Protein AF-A0A941MCC8-F1 (afdb_monomer)

Secondary structure (DSSP, 8-state):
-PPP----TTEEEEEEETTEEEEEETT--EEEEEEEEEEE-TTT--EEEEEEEEE----TT-HHHHHHHHHHHHHHHHHHHHHHHHHHHHHHHHHHHHHHHHHHHHHTT-

Foldseek 3Di:
DDDPPPDLVFWDWDDPDPFKIFIAGNVLHTFWIWGWDWDQDPVPRDTDTDTDTGGDDDDVPPVVSVVVSVVVVVVVVVVVVVVVVVVVVVVVVVVVVVVVVVVVVVVVVD

pLDDT: mean 72.69, std 14.55, range [30.03, 92.94]

Sequence (110 aa):
MSVPARTLAGVHMIQLARSQWLMIDDHYKPRFLIVEEPVVLKETWETHVKHVIRWWHISPKERTVQAVCDGLIAAEAWCRDADAQERAKKAELSASLDIRKSTMANDAHR

Radius of gyration: 26.45 Å; Cα contacts (8 Å, |Δi|>4): 95; chains: 1; bounding box: 60×44×79 Å

Mean predicted aligned error: 14.32 Å

Structure (mmCIF, N/CA/C/O backbone):
data_AF-A0A941MCC8-F1
#
_entry.id   AF-A0A941MCC8-F1
#
loop_
_atom_site.group_PDB
_atom_site.id
_atom_site.type_symbol
_atom_site.label_atom_id
_atom_site.label_alt_id
_atom_site.label_comp_id
_atom_site.label_asym_id
_atom_site.label_entity_id
_atom_site.label_seq_id
_atom_site.pdbx_PDB_ins_code
_atom_site.Cartn_x
_atom_site.Cartn_y
_atom_site.Cartn_z
_atom_site.occupancy
_atom_site.B_iso_or_equiv
_atom_site.auth_seq_id
_atom_site.auth_comp_id
_atom_site.auth_asym_id
_atom_site.auth_atom_id
_atom_site.pdbx_PDB_model_num
ATOM 1 N N . MET A 1 1 ? -9.043 -33.393 5.201 1.00 34.09 1 MET A N 1
ATOM 2 C CA . MET A 1 1 ? -9.235 -32.425 4.100 1.00 34.09 1 MET A CA 1
ATOM 3 C C . MET A 1 1 ? -8.296 -31.255 4.346 1.00 34.09 1 MET A C 1
ATOM 5 O O . MET A 1 1 ? -8.529 -30.498 5.275 1.00 34.09 1 MET A O 1
ATOM 9 N N . SER A 1 2 ? -7.182 -31.188 3.613 1.00 30.03 2 SER A N 1
ATOM 10 C CA . SER A 1 2 ? -6.194 -30.108 3.733 1.00 30.03 2 SER A CA 1
ATOM 11 C C . SER A 1 2 ? -6.653 -28.942 2.862 1.00 30.03 2 SER A C 1
ATOM 13 O O . SER A 1 2 ? -6.796 -29.107 1.651 1.00 30.03 2 SER A O 1
ATOM 15 N N . VAL A 1 3 ? -6.958 -27.797 3.472 1.00 32.38 3 VAL A N 1
ATOM 16 C CA . VAL A 1 3 ? -7.203 -26.554 2.732 1.00 32.38 3 VAL A CA 1
ATOM 17 C C . VAL A 1 3 ? -5.848 -26.123 2.172 1.00 32.38 3 VAL A C 1
ATOM 19 O O . VAL A 1 3 ? -4.925 -25.926 2.963 1.00 32.38 3 VAL A O 1
ATOM 22 N N . PRO A 1 4 ? -5.671 -26.008 0.844 1.00 36.62 4 PRO A N 1
ATOM 23 C CA . PRO A 1 4 ? -4.395 -25.581 0.303 1.00 36.62 4 PRO A CA 1
ATOM 24 C C . PRO A 1 4 ? -4.129 -24.161 0.798 1.00 36.62 4 PRO A C 1
ATOM 26 O O . PRO A 1 4 ? -4.941 -23.258 0.580 1.00 36.62 4 PRO A O 1
ATOM 29 N N . ALA A 1 5 ? -2.997 -23.973 1.476 1.00 38.72 5 ALA A N 1
ATOM 30 C CA . ALA A 1 5 ? -2.460 -22.658 1.767 1.00 38.72 5 ALA A CA 1
ATOM 31 C C . ALA A 1 5 ? -2.178 -21.980 0.421 1.00 38.72 5 ALA A C 1
ATOM 33 O O . ALA A 1 5 ? -1.124 -22.168 -0.182 1.00 38.72 5 ALA A O 1
ATOM 34 N N . ARG A 1 6 ? -3.162 -21.237 -0.098 1.00 41.41 6 A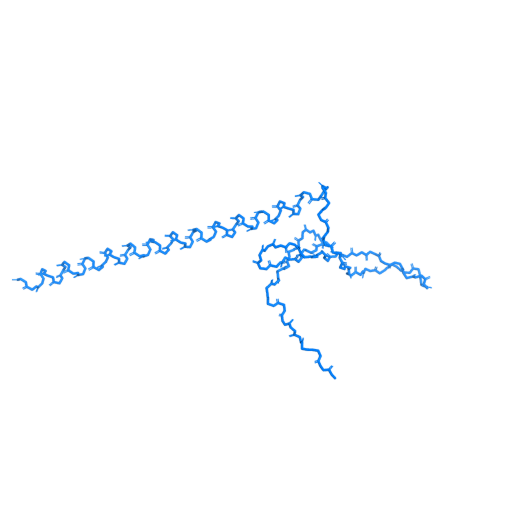RG A N 1
ATOM 35 C CA . ARG A 1 6 ? -2.915 -20.236 -1.128 1.00 41.41 6 ARG A CA 1
ATOM 36 C C . ARG A 1 6 ? -1.972 -19.239 -0.484 1.00 41.41 6 ARG A C 1
ATOM 38 O O . ARG A 1 6 ? -2.397 -18.424 0.330 1.00 41.41 6 ARG A O 1
ATOM 45 N N . THR A 1 7 ? -0.692 -19.341 -0.815 1.00 44.91 7 THR A N 1
ATOM 46 C CA . THR A 1 7 ? 0.256 -18.255 -0.623 1.00 44.91 7 THR A CA 1
ATOM 47 C C . THR A 1 7 ? -0.431 -16.998 -1.147 1.00 44.91 7 THR A C 1
ATOM 49 O O . THR A 1 7 ? -0.842 -16.968 -2.309 1.00 44.91 7 THR A O 1
ATOM 52 N N . LEU A 1 8 ? -0.629 -16.000 -0.283 1.00 52.06 8 LEU A N 1
ATOM 53 C CA . LEU A 1 8 ? -1.060 -14.652 -0.657 1.00 52.06 8 LEU A CA 1
ATOM 54 C C . LEU A 1 8 ? 0.089 -13.990 -1.433 1.00 52.06 8 LEU A C 1
ATOM 56 O O . LEU A 1 8 ? 0.685 -13.021 -0.978 1.00 52.06 8 LEU A O 1
ATOM 60 N N . ALA A 1 9 ? 0.471 -14.579 -2.567 1.00 56.47 9 ALA A N 1
ATOM 61 C CA . ALA A 1 9 ? 1.328 -13.928 -3.530 1.00 56.47 9 ALA A CA 1
ATOM 62 C C . ALA A 1 9 ? 0.544 -12.706 -4.000 1.00 56.47 9 ALA A C 1
ATOM 64 O O . ALA A 1 9 ? -0.507 -12.846 -4.626 1.00 56.47 9 ALA A O 1
ATOM 65 N N . GLY A 1 10 ? 1.006 -11.540 -3.570 1.00 72.25 10 GLY A N 1
ATOM 66 C CA . GLY A 1 10 ? 0.495 -10.275 -4.052 1.00 72.25 10 GLY A CA 1
ATOM 67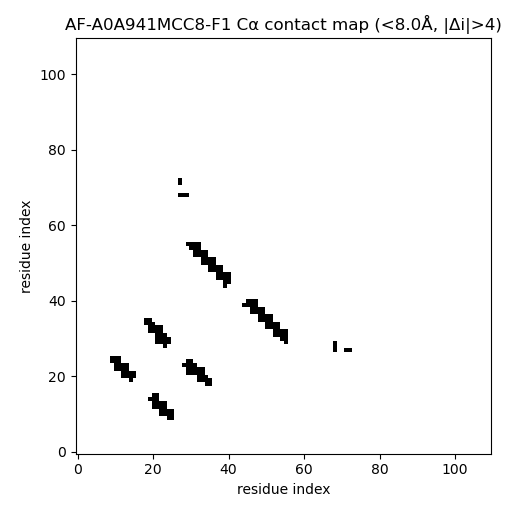 C C . GLY A 1 10 ? -0.225 -9.375 -3.049 1.00 72.25 10 GLY A C 1
ATOM 68 O O . GLY A 1 10 ? -1.115 -8.605 -3.418 1.00 72.25 10 GLY A O 1
ATOM 69 N N . VAL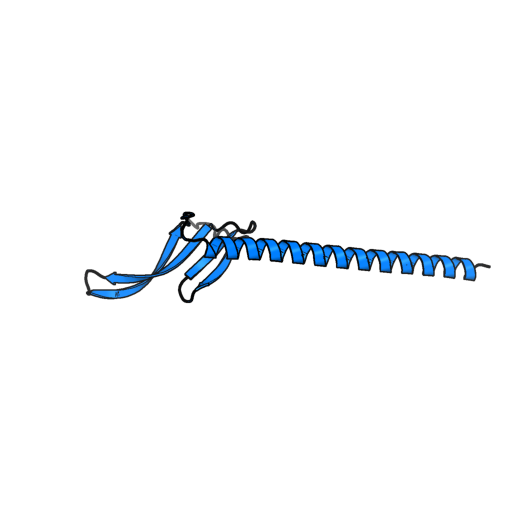 A 1 11 ? 0.072 -9.531 -1.755 1.00 73.44 11 VAL A N 1
ATOM 70 C CA . VAL A 1 11 ? -0.442 -8.648 -0.703 1.00 73.44 11 VAL A CA 1
ATOM 71 C C . VAL A 1 11 ? 0.722 -8.150 0.145 1.00 73.44 11 VAL A C 1
ATOM 73 O O . VAL A 1 11 ? 1.486 -8.945 0.692 1.00 73.44 11 VAL A O 1
ATOM 76 N N . HIS A 1 12 ? 0.834 -6.833 0.282 1.00 79.31 12 HIS A N 1
ATOM 77 C CA . HIS A 1 12 ? 1.822 -6.168 1.120 1.00 79.31 12 HIS A CA 1
ATOM 78 C C . HIS A 1 12 ? 1.174 -5.632 2.397 1.00 79.31 12 HIS A C 1
ATOM 80 O O . HIS A 1 12 ? 0.002 -5.251 2.417 1.00 79.31 12 HIS A O 1
ATOM 86 N N . MET A 1 13 ? 1.957 -5.591 3.473 1.00 82.38 13 MET A N 1
ATOM 87 C CA . MET A 1 13 ? 1.543 -5.044 4.760 1.00 82.38 13 MET A CA 1
ATOM 88 C C . MET A 1 13 ? 2.332 -3.773 5.051 1.00 82.38 13 MET A C 1
ATOM 90 O O . MET A 1 13 ? 3.561 -3.784 5.003 1.00 82.38 13 MET A O 1
ATOM 94 N N . ILE A 1 14 ? 1.630 -2.698 5.401 1.00 81.50 14 ILE A N 1
ATOM 95 C CA . ILE A 1 14 ? 2.232 -1.421 5.788 1.00 81.50 14 ILE A CA 1
ATOM 96 C C . ILE A 1 14 ? 1.736 -1.044 7.174 1.00 81.50 14 ILE A C 1
ATOM 98 O O . ILE A 1 14 ? 0.533 -0.982 7.417 1.00 81.50 14 ILE A O 1
ATOM 102 N N . GLN A 1 15 ? 2.657 -0.766 8.092 1.00 82.19 15 GLN A N 1
ATOM 103 C CA . GLN A 1 15 ? 2.302 -0.239 9.404 1.00 82.19 15 GLN A CA 1
ATOM 104 C C . GLN A 1 15 ? 1.981 1.256 9.281 1.00 82.19 15 GLN A C 1
ATOM 106 O O . GLN A 1 15 ? 2.857 2.056 8.965 1.00 82.19 15 GLN A O 1
ATOM 111 N N . LEU A 1 16 ? 0.723 1.628 9.524 1.00 76.50 16 LEU A N 1
ATOM 112 C CA . LEU A 1 16 ? 0.275 3.026 9.490 1.00 76.50 16 LEU A CA 1
ATOM 113 C C . LEU A 1 16 ? 0.484 3.722 10.839 1.00 76.50 16 LEU A C 1
ATOM 115 O O . LEU A 1 16 ? 0.767 4.916 10.895 1.00 76.50 16 LEU A O 1
ATOM 119 N N . ALA A 1 17 ? 0.325 2.969 11.929 1.00 77.00 17 ALA A N 1
ATOM 120 C CA . ALA A 1 17 ? 0.524 3.426 13.297 1.00 77.00 17 ALA A CA 1
ATOM 121 C C . ALA A 1 17 ? 0.953 2.251 14.189 1.00 77.00 17 ALA A C 1
ATOM 123 O O . ALA A 1 17 ? 0.910 1.094 13.774 1.00 77.00 17 ALA A O 1
ATOM 124 N N . ARG A 1 18 ? 1.329 2.541 15.443 1.00 79.38 18 ARG A N 1
ATOM 125 C CA . ARG A 1 18 ? 1.865 1.558 16.408 1.00 79.38 18 ARG A CA 1
ATOM 126 C C . ARG A 1 18 ? 1.056 0.253 16.500 1.00 79.38 18 ARG A C 1
ATOM 128 O O . ARG A 1 18 ? 1.664 -0.798 16.637 1.00 79.38 18 ARG A O 1
ATOM 135 N N . SER A 1 19 ? -0.265 0.339 16.358 1.00 83.31 19 SER A N 1
ATOM 136 C CA . SER A 1 19 ? -1.216 -0.773 16.508 1.00 83.31 19 SER A CA 1
ATOM 137 C C . SER A 1 19 ? -2.144 -0.936 15.295 1.00 83.31 19 SER A C 1
ATOM 139 O O . SER A 1 19 ? -3.269 -1.419 15.429 1.00 83.31 19 SER A O 1
ATOM 141 N N . GLN A 1 20 ? -1.724 -0.448 14.121 1.00 80.94 20 GLN A N 1
ATOM 142 C CA . GLN A 1 20 ? -2.531 -0.464 12.899 1.00 80.94 20 GLN A CA 1
ATOM 143 C C . GLN A 1 20 ? -1.687 -0.835 11.681 1.00 80.94 20 GLN A C 1
ATOM 145 O O . GLN A 1 20 ? -0.706 -0.154 11.362 1.00 80.94 20 GLN A O 1
ATOM 150 N N . TRP A 1 21 ? -2.123 -1.865 10.960 1.00 86.19 21 TRP A N 1
ATOM 151 C CA . TRP A 1 21 ? -1.471 -2.355 9.749 1.00 86.19 21 TRP A CA 1
ATOM 152 C C . TRP A 1 21 ? -2.467 -2.427 8.602 1.00 86.19 21 TRP A C 1
ATOM 154 O O . TRP A 1 21 ? -3.516 -3.060 8.714 1.00 86.19 21 TRP A O 1
ATOM 164 N N . LEU A 1 22 ? -2.135 -1.782 7.491 1.00 83.69 22 LEU A N 1
ATOM 165 C CA . LEU A 1 22 ? -2.916 -1.811 6.268 1.00 83.69 22 LEU A CA 1
ATOM 166 C C . LEU A 1 22 ? -2.423 -2.933 5.366 1.00 83.69 22 LEU A C 1
ATOM 168 O O . LEU A 1 22 ? -1.233 -3.011 5.059 1.00 83.69 22 LEU A O 1
ATOM 172 N N . MET A 1 23 ? -3.357 -3.754 4.902 1.00 84.38 23 MET A N 1
ATOM 173 C CA . MET A 1 23 ? -3.100 -4.732 3.856 1.00 84.38 23 MET A CA 1
ATOM 174 C C . MET A 1 23 ? -3.475 -4.127 2.508 1.00 84.38 23 MET A C 1
ATOM 176 O O . MET A 1 23 ? -4.635 -3.761 2.288 1.00 84.38 23 MET A O 1
ATOM 180 N N . ILE A 1 24 ? -2.497 -4.038 1.615 1.00 81.00 24 ILE A N 1
ATOM 181 C CA . ILE A 1 24 ? -2.656 -3.567 0.237 1.00 81.00 24 ILE A CA 1
ATOM 182 C C . ILE A 1 24 ? -2.375 -4.718 -0.725 1.00 81.00 24 ILE A C 1
ATOM 184 O O . ILE A 1 24 ? -1.534 -5.565 -0.438 1.00 81.00 24 ILE A O 1
ATOM 188 N N . ASP A 1 25 ? -3.083 -4.777 -1.845 1.00 82.44 25 ASP A N 1
ATOM 189 C CA . ASP A 1 25 ? -2.737 -5.714 -2.917 1.00 82.44 25 ASP A CA 1
ATOM 190 C C . ASP A 1 25 ? -1.632 -5.160 -3.838 1.00 82.44 25 ASP A C 1
ATOM 192 O O . ASP A 1 25 ? -1.186 -4.023 -3.679 1.00 82.44 25 ASP A O 1
ATOM 196 N N . ASP A 1 26 ? -1.212 -5.960 -4.818 1.00 78.56 26 ASP A N 1
ATOM 197 C CA . ASP A 1 26 ? -0.226 -5.587 -5.849 1.00 78.56 26 ASP A CA 1
ATOM 198 C C . ASP A 1 26 ? -0.612 -4.376 -6.705 1.00 78.56 26 ASP A C 1
ATOM 200 O O . ASP A 1 26 ? 0.222 -3.818 -7.409 1.00 78.56 26 ASP A O 1
ATOM 204 N N . HIS A 1 27 ? -1.880 -3.966 -6.673 1.00 75.19 27 HIS A N 1
ATOM 205 C CA . HIS A 1 27 ? -2.361 -2.770 -7.361 1.00 75.19 27 HIS A CA 1
ATOM 206 C C . HIS A 1 27 ? -2.502 -1.589 -6.395 1.00 75.19 27 HIS A C 1
ATOM 208 O O . HIS A 1 27 ? -3.202 -0.622 -6.707 1.00 75.19 27 HIS A O 1
ATOM 214 N N . TYR A 1 28 ? -1.886 -1.681 -5.213 1.00 72.81 28 TYR A N 1
ATOM 215 C CA . TYR A 1 28 ? -1.942 -0.694 -4.138 1.00 72.81 28 TYR A CA 1
ATOM 216 C C . TYR A 1 28 ? -3.362 -0.401 -3.648 1.00 72.81 28 TYR A C 1
ATOM 218 O O . TYR A 1 28 ? -3.625 0.665 -3.086 1.00 72.81 28 TYR A O 1
ATOM 226 N N . LYS A 1 29 ? -4.305 -1.336 -3.830 1.00 73.62 29 LYS A N 1
ATOM 227 C CA . LYS A 1 29 ? -5.669 -1.155 -3.333 1.00 73.62 29 LYS A CA 1
ATOM 228 C C . LYS A 1 29 ? -5.751 -1.617 -1.881 1.00 73.62 29 LYS A C 1
ATOM 230 O O . LYS A 1 29 ? -5.424 -2.774 -1.595 1.00 73.62 29 LYS A O 1
ATOM 235 N N . PRO A 1 30 ? -6.227 -0.765 -0.956 1.00 74.31 30 PRO A N 1
ATOM 236 C CA . PRO A 1 30 ? -6.445 -1.170 0.423 1.00 74.31 30 PRO A CA 1
ATOM 237 C C . PRO A 1 30 ? -7.533 -2.244 0.481 1.00 74.31 30 PRO A C 1
ATOM 239 O O . PRO A 1 30 ? -8.605 -2.102 -0.111 1.00 74.31 30 PRO A O 1
ATOM 242 N N . ARG A 1 31 ? -7.256 -3.338 1.192 1.00 76.81 31 ARG A N 1
ATOM 243 C CA . ARG A 1 31 ? -8.185 -4.468 1.343 1.00 76.81 31 ARG A CA 1
ATOM 244 C C . ARG A 1 31 ? -8.841 -4.444 2.716 1.00 76.81 31 ARG A C 1
ATOM 246 O O . ARG A 1 31 ? -10.064 -4.413 2.832 1.00 76.81 31 ARG A O 1
ATOM 253 N N . PHE A 1 32 ? -8.023 -4.457 3.759 1.00 79.50 32 PHE A N 1
ATOM 254 C CA . PHE A 1 32 ? -8.478 -4.451 5.142 1.00 79.50 32 PHE A CA 1
ATOM 255 C C . PHE A 1 32 ? -7.382 -3.916 6.062 1.00 79.50 32 PHE A C 1
ATOM 257 O O . PHE A 1 32 ? -6.196 -3.937 5.729 1.00 79.50 32 PHE A O 1
ATOM 264 N N . LEU A 1 33 ? -7.808 -3.430 7.222 1.00 82.00 33 LEU A N 1
ATOM 265 C CA . LEU A 1 33 ? -6.949 -2.960 8.294 1.00 82.00 33 LEU A CA 1
ATOM 266 C C . LEU A 1 33 ? -6.905 -4.026 9.390 1.00 82.00 33 LEU A C 1
ATOM 268 O O . LEU A 1 33 ? -7.939 -4.563 9.787 1.00 82.00 33 LEU A O 1
ATOM 272 N N . ILE A 1 34 ? -5.714 -4.319 9.890 1.00 84.69 34 ILE A N 1
ATOM 273 C CA . ILE A 1 34 ? -5.512 -5.084 11.114 1.00 84.69 34 ILE A CA 1
ATOM 274 C C . ILE A 1 34 ? -5.289 -4.065 12.227 1.00 84.69 34 ILE A C 1
ATOM 276 O O . ILE A 1 34 ? -4.415 -3.206 12.109 1.00 84.69 34 ILE A O 1
ATOM 280 N N . VAL A 1 35 ? -6.090 -4.141 13.286 1.00 85.31 35 VAL A N 1
ATOM 281 C CA . VAL A 1 35 ? -6.009 -3.234 14.439 1.00 85.31 35 VAL A CA 1
ATOM 282 C C . VAL A 1 35 ? -5.903 -4.054 15.715 1.00 85.31 35 VAL A C 1
ATOM 284 O O . VAL A 1 35 ? -6.606 -5.052 15.863 1.00 85.31 35 VAL A O 1
ATOM 287 N N . GLU A 1 36 ? -5.043 -3.641 16.640 1.00 90.12 36 GLU A N 1
ATOM 288 C CA . GLU A 1 36 ? -5.097 -4.147 18.013 1.00 90.12 36 GLU A CA 1
ATOM 289 C C . GLU A 1 36 ? -6.182 -3.413 18.798 1.00 90.12 36 GLU A C 1
ATOM 291 O O . GLU A 1 36 ? -6.141 -2.189 18.941 1.00 90.12 36 GLU A O 1
ATOM 296 N N . GLU A 1 37 ? -7.138 -4.165 19.339 1.00 86.62 37 GLU A N 1
ATOM 297 C CA . GLU A 1 37 ? -8.217 -3.616 20.156 1.00 86.62 37 GLU A CA 1
ATOM 298 C C . GLU A 1 37 ? -8.302 -4.332 21.507 1.00 86.62 37 GLU A C 1
ATOM 300 O O . GLU A 1 37 ? -8.112 -5.555 21.578 1.00 86.62 37 GLU A O 1
ATOM 305 N N . PRO A 1 38 ? -8.592 -3.594 22.594 1.00 89.81 38 PRO A N 1
ATOM 306 C CA . PRO A 1 38 ? -8.875 -4.203 23.878 1.00 89.81 38 PRO A CA 1
ATOM 307 C C . PRO A 1 38 ? -10.217 -4.934 23.815 1.00 89.81 38 PRO A C 1
ATOM 309 O O . PRO A 1 38 ? -11.238 -4.384 23.402 1.00 89.81 38 PRO A O 1
ATOM 312 N N . VAL A 1 39 ? -10.220 -6.180 24.266 1.00 89.69 39 VAL A N 1
ATOM 313 C CA . VAL A 1 39 ? -11.403 -7.022 24.397 1.00 89.69 39 VAL A CA 1
ATOM 314 C C . VAL A 1 39 ? -11.530 -7.429 25.854 1.00 89.69 39 VAL A C 1
ATOM 316 O O . VAL A 1 39 ? -10.637 -8.065 26.412 1.00 89.69 39 VAL A O 1
ATOM 319 N N . VAL A 1 40 ? -12.657 -7.064 26.460 1.00 91.44 40 VAL A N 1
ATOM 320 C CA . VAL A 1 40 ? -12.994 -7.452 27.831 1.00 91.44 40 VAL A CA 1
ATOM 321 C C . VAL A 1 40 ? -13.678 -8.815 27.799 1.00 91.44 40 VAL A C 1
ATOM 323 O O . VAL A 1 40 ? -14.704 -8.983 27.133 1.00 91.44 40 VAL A O 1
ATOM 326 N N . LEU A 1 41 ? -13.111 -9.791 28.505 1.00 89.50 41 LEU A N 1
ATOM 327 C CA . LEU A 1 41 ? -13.743 -11.093 28.708 1.00 89.50 41 LEU A CA 1
ATOM 328 C C . LEU A 1 41 ? -14.872 -10.937 29.728 1.00 89.50 41 LEU A C 1
ATOM 330 O O . LEU A 1 41 ? -14.648 -10.447 30.833 1.00 89.50 41 LEU A O 1
ATOM 334 N N . LYS A 1 42 ? -16.096 -11.330 29.366 1.00 88.00 42 LYS A N 1
ATOM 335 C CA . LYS A 1 42 ? -17.270 -11.127 30.232 1.00 88.00 42 LYS A CA 1
ATOM 336 C C . LYS A 1 42 ? -17.225 -12.000 31.484 1.00 88.00 42 LYS A C 1
ATOM 338 O O . LYS A 1 42 ? -17.809 -11.634 32.497 1.00 88.00 42 LYS A O 1
ATOM 343 N N . GLU A 1 43 ? -16.553 -13.142 31.403 1.00 92.00 43 GLU A N 1
ATOM 344 C CA . GLU A 1 43 ? -16.476 -14.130 32.474 1.00 92.00 43 GLU A CA 1
ATOM 345 C C . GLU A 1 43 ? -15.459 -13.735 33.552 1.00 92.00 43 GLU A C 1
ATOM 347 O O . GLU A 1 43 ? -15.704 -13.958 34.735 1.00 92.00 43 GLU A O 1
ATOM 352 N N . THR A 1 44 ? -14.331 -13.138 33.155 1.00 92.62 44 THR A N 1
ATOM 353 C CA . THR A 1 44 ? -13.212 -12.819 34.061 1.00 92.62 44 THR A CA 1
ATOM 354 C C . THR A 1 44 ? -13.015 -11.323 34.294 1.00 92.62 44 THR A C 1
ATOM 356 O O . THR A 1 44 ? -12.233 -10.949 35.161 1.00 92.62 44 THR A O 1
ATOM 359 N N . TRP A 1 45 ? -13.705 -10.461 33.536 1.00 91.19 45 TRP A N 1
ATOM 360 C CA . TRP A 1 45 ? -13.500 -9.003 33.493 1.00 91.19 45 TRP A CA 1
ATOM 361 C C . TRP A 1 45 ? -12.081 -8.564 33.109 1.00 91.19 45 TRP A C 1
ATOM 363 O O . TRP A 1 45 ? -11.739 -7.384 33.188 1.00 91.19 45 TRP A O 1
ATOM 373 N N . GLU A 1 46 ? -11.254 -9.492 32.640 1.00 92.75 46 GLU A N 1
ATOM 374 C CA . GLU A 1 46 ? -9.906 -9.190 32.188 1.00 92.75 46 GLU A CA 1
ATOM 375 C C . GLU A 1 46 ? -9.931 -8.519 30.817 1.00 92.75 46 GLU A C 1
ATOM 377 O O . GLU A 1 46 ? -10.704 -8.888 29.927 1.00 92.75 46 GLU A O 1
ATOM 382 N N . THR A 1 47 ? -9.033 -7.552 30.631 1.00 92.94 47 THR A N 1
ATOM 383 C CA . THR A 1 47 ? -8.813 -6.910 29.334 1.00 92.94 47 THR A CA 1
ATOM 384 C C . THR A 1 47 ? -7.656 -7.591 28.621 1.00 92.94 47 THR A C 1
ATOM 386 O O . THR A 1 47 ? -6.526 -7.582 29.101 1.00 92.94 47 THR A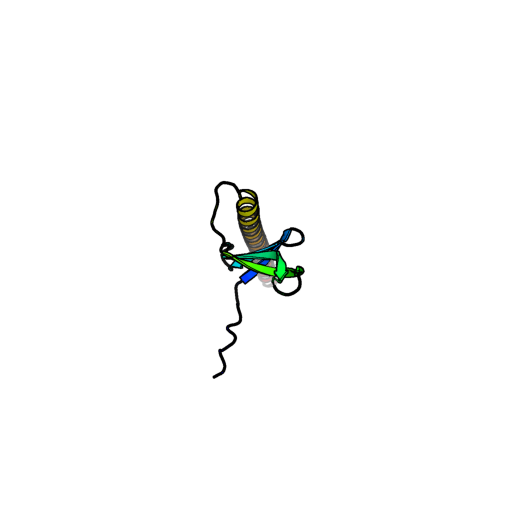 O 1
ATOM 389 N N . HIS A 1 48 ? -7.940 -8.146 27.449 1.00 90.75 48 HIS A N 1
ATOM 390 C CA . HIS A 1 48 ? -6.955 -8.758 26.563 1.00 90.75 48 HIS A CA 1
ATOM 391 C C . HIS A 1 48 ? -6.801 -7.909 25.305 1.00 90.75 48 HIS A C 1
ATOM 393 O O . HIS A 1 48 ? -7.755 -7.271 24.870 1.00 90.75 48 HIS A O 1
ATOM 399 N N . VAL A 1 49 ? -5.624 -7.916 24.685 1.00 90.50 49 VAL A N 1
ATOM 400 C CA . VAL A 1 49 ? -5.433 -7.295 23.366 1.00 90.50 49 VAL A CA 1
ATOM 401 C C . VAL A 1 49 ? -5.668 -8.352 22.295 1.00 90.50 49 VAL A C 1
ATOM 403 O O . VAL A 1 49 ? -5.088 -9.437 22.352 1.00 90.50 49 VAL A O 1
ATOM 406 N N . LYS A 1 50 ? -6.524 -8.054 21.314 1.00 89.69 50 LYS A N 1
ATOM 407 C CA . LYS A 1 50 ? -6.748 -8.922 20.153 1.00 89.69 50 LYS A CA 1
ATOM 408 C C . LYS A 1 50 ? -6.533 -8.161 18.856 1.00 89.69 50 LYS A C 1
ATOM 410 O O . LYS A 1 50 ? -6.894 -6.995 18.741 1.00 89.69 50 LYS A O 1
ATOM 415 N N . HIS A 1 51 ? -6.001 -8.866 17.865 1.00 87.69 51 HIS A N 1
ATOM 416 C CA . HIS A 1 51 ? -5.951 -8.385 16.491 1.00 87.69 51 HIS A CA 1
ATOM 417 C C . HIS A 1 51 ? -7.323 -8.580 15.843 1.00 87.69 51 HIS A C 1
ATOM 419 O O . HIS A 1 51 ? -7.845 -9.696 15.803 1.00 87.69 51 HIS A O 1
ATOM 425 N N . VAL A 1 52 ? -7.900 -7.497 15.335 1.00 85.62 52 VAL A N 1
ATOM 426 C CA . VAL A 1 52 ? -9.203 -7.481 14.670 1.00 85.62 52 VAL A CA 1
ATOM 427 C C . VAL A 1 52 ? -9.015 -7.047 13.223 1.00 85.62 52 VAL A C 1
ATOM 429 O O . VAL A 1 52 ? -8.312 -6.079 12.937 1.00 85.62 52 VAL A O 1
ATOM 432 N N . ILE A 1 53 ? -9.663 -7.766 12.305 1.00 82.25 53 ILE A N 1
ATOM 433 C CA . ILE A 1 53 ? -9.720 -7.395 10.891 1.00 82.25 53 ILE A CA 1
ATOM 434 C C . ILE A 1 53 ? -10.907 -6.453 10.698 1.00 82.25 53 ILE A C 1
ATOM 436 O O . ILE A 1 53 ? -12.058 -6.848 10.890 1.00 82.25 53 ILE A O 1
ATOM 440 N N . ARG A 1 54 ? -10.634 -5.217 10.286 1.00 77.75 54 ARG A N 1
ATOM 441 C CA . ARG A 1 54 ? -11.647 -4.245 9.875 1.00 77.75 54 ARG A CA 1
ATOM 442 C C . ARG A 1 54 ? -11.605 -4.092 8.360 1.00 77.75 54 ARG A C 1
ATOM 444 O O . ARG A 1 54 ? -10.588 -3.697 7.792 1.00 77.75 54 ARG A O 1
ATOM 451 N N . TRP A 1 55 ? -12.709 -4.433 7.699 1.00 65.12 55 TRP A N 1
ATOM 452 C CA . TRP A 1 55 ? -12.849 -4.237 6.257 1.00 65.12 55 TRP A CA 1
ATOM 453 C C . TRP A 1 55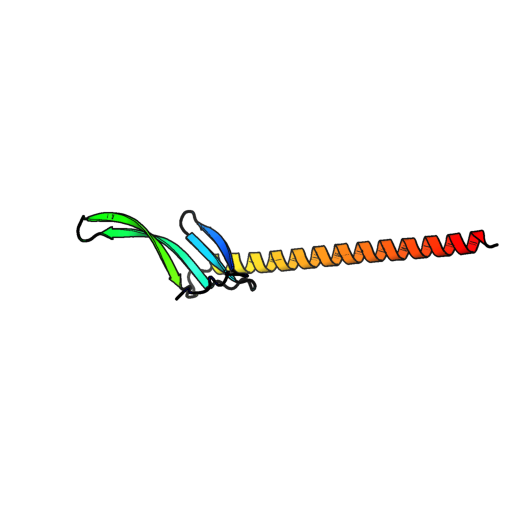 ? -12.863 -2.747 5.949 1.00 65.12 55 TRP A C 1
ATOM 455 O O . TRP A 1 55 ? -13.618 -1.988 6.556 1.00 65.12 55 TRP A O 1
ATOM 465 N N . TRP A 1 56 ? -11.988 -2.338 5.036 1.00 62.34 56 TRP A N 1
ATOM 466 C CA . TRP A 1 56 ? -11.798 -0.932 4.727 1.00 62.34 56 TRP A CA 1
ATOM 467 C C . TRP A 1 56 ? -13.037 -0.388 4.009 1.00 62.34 56 TRP A C 1
ATOM 469 O O . TRP A 1 56 ? -13.355 -0.808 2.898 1.00 62.34 56 TRP A O 1
ATOM 479 N N . HIS A 1 57 ? -13.739 0.549 4.643 1.00 54.62 57 HIS A N 1
ATOM 480 C CA . HIS A 1 57 ? -14.784 1.339 4.006 1.00 54.62 57 HIS A CA 1
ATOM 481 C C . HIS A 1 57 ? -14.262 2.766 3.909 1.00 54.62 57 HIS A C 1
ATOM 483 O O . HIS A 1 57 ? -14.002 3.386 4.937 1.00 54.62 57 HIS A O 1
ATOM 489 N N . ILE A 1 58 ? -14.111 3.293 2.691 1.00 55.16 58 ILE A N 1
ATOM 490 C CA . ILE A 1 58 ? -13.646 4.666 2.467 1.00 55.16 58 ILE A CA 1
ATOM 491 C C . ILE A 1 58 ? -14.665 5.615 3.107 1.00 55.16 58 ILE A C 1
ATOM 493 O O . ILE A 1 58 ? -15.728 5.895 2.554 1.00 55.16 58 ILE A O 1
ATOM 497 N N . SER A 1 59 ? -14.372 6.065 4.322 1.00 53.03 59 SER A N 1
ATOM 498 C CA . SER A 1 59 ? -15.095 7.143 4.979 1.00 53.03 59 SER A CA 1
ATOM 499 C C . SER A 1 59 ? -14.464 8.469 4.548 1.00 53.03 59 SER A C 1
ATOM 501 O O . SER A 1 59 ? -13.235 8.580 4.551 1.00 53.03 59 SER A O 1
ATOM 503 N N . PRO A 1 60 ? -15.248 9.523 4.249 1.00 54.38 60 PRO A N 1
ATOM 504 C CA . PRO A 1 60 ? -14.725 10.846 3.879 1.00 54.38 60 PRO A CA 1
ATOM 505 C C . PRO A 1 60 ? -13.753 11.464 4.901 1.00 54.38 60 PRO A C 1
ATOM 507 O O . PRO A 1 60 ? -13.054 12.432 4.590 1.00 54.38 60 PRO A O 1
ATOM 510 N N . LYS A 1 61 ? -13.728 10.934 6.133 1.00 57.50 61 LYS A N 1
ATOM 511 C CA . LYS A 1 61 ? -12.891 11.398 7.244 1.00 57.50 61 LYS A CA 1
ATOM 512 C C . LYS A 1 61 ? -11.494 10.758 7.294 1.00 57.50 61 LYS A C 1
ATOM 514 O O . LYS A 1 61 ? -10.661 11.248 8.045 1.00 57.50 61 LYS A O 1
ATOM 519 N N . GLU A 1 62 ? -11.196 9.738 6.487 1.00 57.66 62 GLU A N 1
ATOM 520 C CA . GLU A 1 62 ? -9.923 8.988 6.546 1.00 57.66 62 GLU A CA 1
ATOM 521 C C . GLU A 1 62 ? -8.965 9.331 5.387 1.00 57.66 62 GLU A C 1
ATOM 523 O O . GLU A 1 62 ? -8.352 8.467 4.760 1.00 57.66 62 GLU A O 1
ATOM 528 N N . ARG A 1 63 ? -8.804 10.635 5.113 1.00 58.56 63 ARG A N 1
ATOM 529 C CA . ARG A 1 63 ? -7.941 11.182 4.041 1.00 58.56 63 ARG A CA 1
ATOM 530 C C . ARG A 1 63 ? -6.472 10.755 4.138 1.00 58.56 63 ARG A C 1
ATOM 532 O O . ARG A 1 63 ? -5.788 10.690 3.122 1.00 58.56 63 ARG A O 1
ATOM 539 N N . THR A 1 64 ? -5.990 10.454 5.342 1.00 62.47 64 THR A N 1
ATOM 540 C CA . THR A 1 64 ? -4.591 10.085 5.596 1.00 62.47 64 THR A CA 1
ATOM 541 C C . THR A 1 64 ? -4.194 8.789 4.893 1.00 62.47 64 THR A C 1
ATOM 543 O O . THR A 1 64 ? -3.083 8.686 4.388 1.00 62.47 64 THR A O 1
ATOM 546 N N . VAL A 1 65 ? -5.097 7.810 4.807 1.00 63.59 65 VAL A N 1
ATOM 547 C CA . VAL A 1 65 ? -4.786 6.509 4.193 1.00 63.59 65 VAL A CA 1
ATOM 548 C C . VAL A 1 65 ? -4.785 6.591 2.671 1.00 63.59 65 VAL A C 1
ATOM 550 O O . VAL A 1 65 ? -3.915 6.001 2.034 1.00 63.59 65 VAL A O 1
ATOM 553 N N . GLN A 1 66 ? -5.692 7.383 2.091 1.00 66.81 66 GLN A N 1
ATOM 554 C CA . GLN A 1 66 ? -5.657 7.686 0.660 1.00 66.81 66 GLN A CA 1
ATOM 555 C C . GLN A 1 66 ? -4.335 8.368 0.287 1.00 66.81 66 GLN A C 1
ATOM 557 O O . GLN A 1 66 ? -3.675 7.929 -0.643 1.00 66.81 66 GLN A O 1
ATOM 562 N N . ALA A 1 67 ? -3.890 9.354 1.075 1.00 65.25 67 ALA A N 1
ATOM 563 C CA . ALA A 1 67 ? -2.613 10.028 0.848 1.00 65.25 67 ALA A CA 1
ATOM 564 C C . ALA A 1 67 ? -1.404 9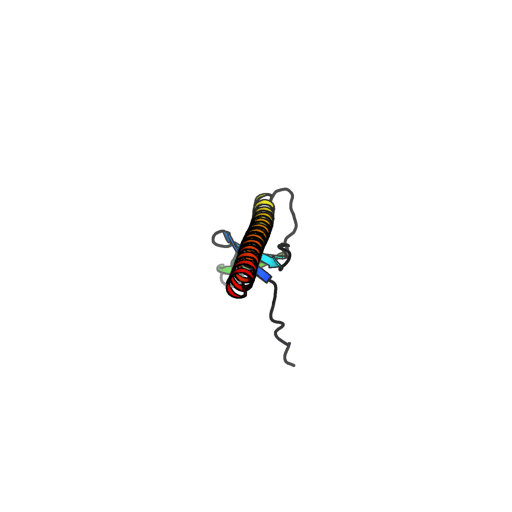.073 0.921 1.00 65.25 67 ALA A C 1
ATOM 566 O O . ALA A 1 67 ? -0.462 9.219 0.146 1.00 65.25 67 ALA A O 1
ATOM 567 N N . VAL A 1 68 ? -1.433 8.075 1.815 1.00 67.31 68 VAL A N 1
ATOM 568 C CA . VAL A 1 68 ? -0.396 7.030 1.872 1.00 67.31 68 VAL A CA 1
ATOM 569 C C . VAL A 1 68 ? -0.429 6.154 0.617 1.00 67.31 68 VAL A C 1
ATOM 571 O O . VAL A 1 68 ? 0.622 5.910 0.031 1.00 67.31 68 VAL A O 1
ATOM 574 N N . CYS A 1 69 ? -1.610 5.713 0.172 1.00 71.69 69 CYS A N 1
ATOM 575 C CA . CYS A 1 69 ? -1.741 4.897 -1.040 1.00 71.69 69 CYS A CA 1
ATOM 576 C C . CYS A 1 69 ? -1.301 5.669 -2.293 1.00 71.69 69 CYS A C 1
ATOM 578 O O . CYS A 1 69 ? -0.515 5.155 -3.085 1.00 71.69 69 CYS A O 1
ATOM 580 N N . ASP A 1 70 ? -1.735 6.921 -2.434 1.00 71.75 70 ASP A N 1
ATOM 581 C CA . ASP A 1 70 ? -1.342 7.799 -3.538 1.00 71.75 70 ASP A CA 1
ATOM 582 C C . ASP A 1 70 ? 0.177 8.044 -3.535 1.00 71.75 70 ASP A C 1
ATOM 584 O O . ASP A 1 70 ? 0.817 8.011 -4.586 1.00 71.75 70 ASP A O 1
ATOM 588 N N . GLY A 1 71 ? 0.776 8.219 -2.351 1.00 69.50 71 GLY A N 1
ATOM 589 C CA . GLY A 1 71 ? 2.224 8.336 -2.190 1.00 69.50 71 GLY A CA 1
ATOM 590 C C . GLY A 1 71 ? 2.985 7.084 -2.641 1.00 69.50 71 G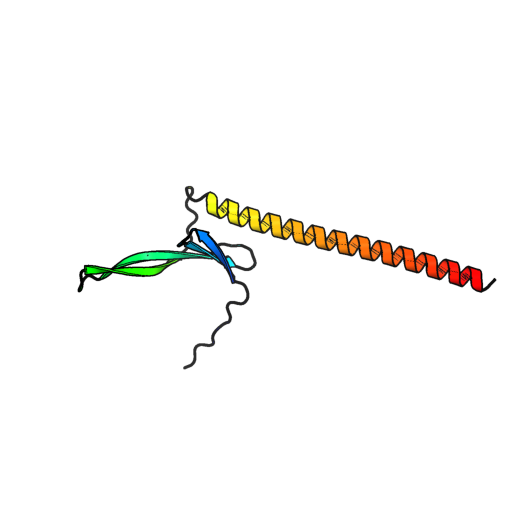LY A C 1
ATOM 591 O O . GLY A 1 71 ? 4.024 7.204 -3.288 1.00 69.50 71 GLY A O 1
ATOM 592 N N . LEU A 1 72 ? 2.460 5.887 -2.358 1.00 72.12 72 LEU A N 1
ATOM 593 C CA . LEU A 1 72 ? 3.057 4.623 -2.810 1.00 72.12 72 LEU A CA 1
ATOM 594 C C . LEU A 1 72 ? 2.979 4.466 -4.330 1.00 72.12 72 LEU A C 1
ATOM 596 O O . LEU A 1 72 ? 3.973 4.095 -4.949 1.00 72.12 72 LEU A O 1
ATOM 600 N N . ILE A 1 73 ? 1.835 4.801 -4.931 1.00 76.38 73 ILE A N 1
ATOM 601 C CA . ILE A 1 73 ? 1.650 4.770 -6.388 1.00 76.38 73 ILE A CA 1
ATOM 602 C C . ILE A 1 73 ? 2.615 5.750 -7.069 1.00 76.38 73 ILE A C 1
ATOM 604 O O . ILE A 1 73 ? 3.255 5.407 -8.064 1.00 76.38 73 ILE A O 1
ATOM 608 N N . ALA A 1 74 ? 2.762 6.958 -6.519 1.00 68.38 74 ALA A N 1
ATOM 609 C CA . ALA A 1 74 ? 3.698 7.953 -7.036 1.00 68.38 74 ALA A CA 1
ATOM 610 C C . ALA A 1 74 ? 5.159 7.481 -6.935 1.00 68.38 74 ALA A C 1
ATOM 612 O O . ALA A 1 74 ? 5.926 7.654 -7.883 1.00 68.38 74 ALA A O 1
ATOM 613 N N . ALA A 1 75 ? 5.540 6.849 -5.821 1.00 67.12 75 ALA A N 1
ATOM 614 C CA . ALA A 1 75 ? 6.876 6.285 -5.647 1.00 67.12 75 ALA A CA 1
ATOM 615 C C . ALA A 1 75 ? 7.149 5.132 -6.629 1.00 67.12 75 ALA A C 1
ATOM 617 O O . ALA A 1 75 ? 8.216 5.093 -7.236 1.00 67.12 75 ALA A O 1
ATOM 618 N N . GLU A 1 76 ? 6.187 4.227 -6.839 1.00 76.00 76 GLU A N 1
ATOM 619 C CA . GLU A 1 76 ? 6.312 3.145 -7.823 1.00 76.00 76 GLU A CA 1
ATOM 620 C C . GLU A 1 76 ? 6.478 3.699 -9.246 1.00 76.00 76 GLU A C 1
ATOM 622 O O . GLU A 1 76 ? 7.356 3.257 -9.990 1.00 76.00 76 GLU A O 1
ATOM 627 N N . ALA A 1 77 ? 5.664 4.690 -9.626 1.00 75.38 77 ALA A N 1
ATOM 628 C CA . ALA A 1 77 ? 5.781 5.355 -10.920 1.00 75.38 77 ALA A CA 1
ATOM 629 C C . ALA A 1 77 ? 7.170 5.983 -11.107 1.00 75.38 77 ALA A C 1
ATOM 631 O O . ALA A 1 77 ? 7.816 5.740 -12.124 1.00 75.38 77 ALA A O 1
ATOM 632 N N . TRP A 1 78 ? 7.669 6.696 -10.095 1.00 77.25 78 TRP A N 1
ATOM 633 C CA . TRP A 1 78 ? 9.003 7.291 -10.136 1.00 77.25 78 TRP A CA 1
ATOM 634 C C . TRP A 1 78 ? 10.115 6.244 -10.283 1.00 77.25 78 TRP A C 1
ATOM 636 O O . TRP A 1 78 ? 11.006 6.412 -11.115 1.00 77.25 78 TRP A O 1
ATOM 646 N N . CYS A 1 79 ? 10.052 5.140 -9.531 1.00 75.62 79 CYS A N 1
ATOM 647 C CA . CYS A 1 79 ? 11.019 4.046 -9.651 1.00 75.62 79 CYS A CA 1
ATOM 648 C C . CYS A 1 79 ? 11.010 3.431 -11.059 1.00 75.62 79 CYS A C 1
ATOM 650 O O . CYS A 1 79 ? 12.072 3.213 -11.640 1.00 75.62 79 CYS A O 1
ATOM 652 N N . ARG A 1 80 ? 9.824 3.199 -11.641 1.00 79.62 80 ARG A N 1
ATOM 653 C CA . ARG A 1 80 ? 9.701 2.692 -13.018 1.00 79.62 80 ARG A CA 1
ATOM 654 C C . ARG A 1 80 ? 10.332 3.634 -14.039 1.00 79.62 80 ARG A C 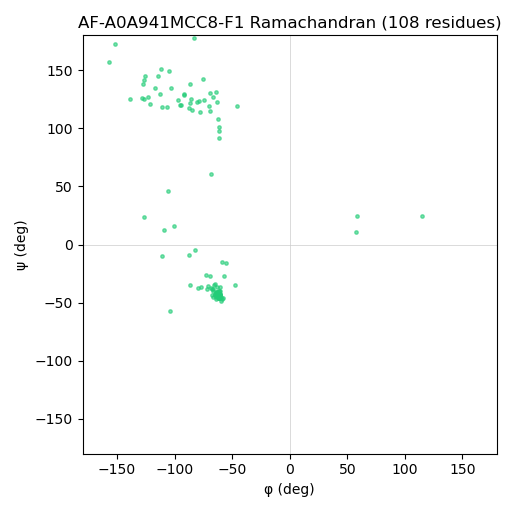1
ATOM 656 O O . ARG A 1 80 ? 11.033 3.171 -14.940 1.00 79.62 80 ARG A O 1
ATOM 663 N N . ASP A 1 81 ? 10.102 4.935 -13.898 1.00 85.81 81 ASP A N 1
ATOM 664 C CA . ASP A 1 81 ? 10.665 5.939 -14.798 1.00 85.81 81 ASP A CA 1
ATOM 665 C C . ASP A 1 81 ? 12.191 6.024 -14.663 1.00 85.81 81 ASP A C 1
ATOM 667 O O . ASP A 1 81 ? 12.899 6.109 -15.670 1.00 85.81 81 ASP A O 1
ATOM 671 N N . ALA A 1 82 ? 12.714 5.945 -13.437 1.00 77.31 82 ALA A N 1
ATOM 672 C CA . ALA A 1 82 ? 14.151 5.916 -13.177 1.00 77.31 82 ALA A CA 1
ATOM 673 C C . ALA A 1 82 ? 14.824 4.693 -13.829 1.00 77.31 82 ALA A C 1
ATOM 675 O O . ALA A 1 82 ? 15.824 4.848 -14.536 1.00 77.31 82 ALA A O 1
ATOM 676 N N . ASP A 1 83 ? 14.233 3.502 -13.686 1.00 83.12 83 ASP A N 1
ATOM 677 C CA . ASP A 1 83 ? 14.707 2.276 -14.337 1.00 83.12 83 ASP A CA 1
ATOM 678 C C . ASP A 1 83 ? 14.683 2.396 -15.868 1.00 83.12 83 ASP A C 1
ATOM 680 O O . ASP A 1 83 ? 15.620 1.976 -16.557 1.00 83.12 83 ASP A O 1
ATOM 684 N N . ALA A 1 84 ? 13.615 2.976 -16.424 1.00 85.06 84 ALA A N 1
ATOM 685 C CA . ALA A 1 84 ? 13.489 3.198 -17.861 1.00 85.06 84 ALA A CA 1
ATOM 686 C C . ALA A 1 84 ? 14.578 4.149 -18.382 1.00 85.06 84 ALA A C 1
ATOM 688 O O . ALA A 1 84 ? 15.209 3.867 -19.405 1.00 85.06 84 ALA A O 1
ATOM 689 N N . GLN A 1 85 ? 14.855 5.234 -17.655 1.00 84.19 85 GLN A N 1
ATOM 690 C CA . GLN A 1 85 ? 15.932 6.165 -17.989 1.00 84.19 85 GLN A CA 1
ATOM 691 C C . GLN A 1 85 ? 17.310 5.508 -17.902 1.00 84.19 85 GLN A C 1
ATOM 693 O O . GLN A 1 85 ? 18.156 5.736 -18.768 1.00 84.19 85 GLN A O 1
ATOM 698 N N . GLU A 1 86 ? 17.561 4.680 -16.887 1.00 82.44 86 GLU A N 1
ATOM 699 C CA . GLU A 1 86 ? 18.831 3.966 -16.765 1.00 82.44 86 GLU A CA 1
ATOM 700 C C . GLU A 1 86 ? 19.030 2.976 -17.922 1.00 82.44 86 GLU A C 1
ATOM 702 O O . GLU A 1 86 ? 20.112 2.916 -18.514 1.00 82.44 86 GLU A O 1
ATOM 707 N N . ARG A 1 87 ? 17.977 2.244 -18.309 1.00 84.94 87 ARG A N 1
ATOM 708 C CA . ARG A 1 87 ? 18.005 1.356 -19.482 1.00 84.94 87 ARG A CA 1
ATOM 709 C C . ARG A 1 87 ? 18.278 2.123 -20.771 1.00 84.94 87 ARG A C 1
ATOM 711 O O . ARG A 1 87 ? 19.101 1.672 -21.564 1.00 84.94 87 ARG A O 1
ATOM 718 N N . ALA A 1 88 ? 17.645 3.280 -20.961 1.00 85.50 88 ALA A N 1
ATOM 719 C CA . ALA A 1 88 ? 17.880 4.130 -22.126 1.00 85.50 88 ALA A CA 1
ATOM 720 C C . ALA A 1 88 ? 19.343 4.603 -22.197 1.00 85.50 88 ALA A C 1
ATOM 722 O O . ALA A 1 88 ? 19.986 4.449 -23.233 1.00 85.50 88 ALA A O 1
ATOM 723 N N . LYS A 1 89 ? 19.910 5.069 -21.075 1.00 85.88 89 LYS A N 1
ATOM 724 C CA . LYS A 1 89 ? 21.327 5.470 -20.993 1.00 85.88 89 LYS A CA 1
ATOM 725 C C . LYS A 1 89 ? 22.275 4.314 -21.307 1.00 85.88 89 LYS A C 1
ATOM 727 O O . LYS A 1 89 ? 23.251 4.498 -22.029 1.00 85.88 89 LYS A O 1
ATOM 732 N N . LYS A 1 90 ? 21.996 3.110 -20.793 1.00 82.31 90 LYS A N 1
ATOM 733 C CA . LYS A 1 90 ? 22.790 1.907 -21.103 1.00 82.31 90 LYS A CA 1
ATOM 734 C C . LYS A 1 90 ? 22.714 1.540 -22.585 1.00 82.31 90 LYS A C 1
ATOM 736 O O . LYS A 1 90 ? 23.739 1.189 -23.164 1.00 82.31 90 LYS A O 1
ATOM 741 N N . ALA A 1 91 ? 21.535 1.643 -23.199 1.00 80.06 91 ALA A N 1
ATOM 742 C CA . ALA A 1 91 ? 21.358 1.384 -24.625 1.00 80.06 91 ALA A CA 1
ATOM 743 C C . ALA A 1 91 ? 22.126 2.396 -25.492 1.00 80.06 91 ALA A C 1
ATOM 745 O O . ALA A 1 91 ? 22.814 1.995 -26.427 1.00 80.06 91 ALA A O 1
ATOM 746 N N . GLU A 1 92 ? 22.078 3.684 -25.147 1.00 83.12 92 GLU A N 1
ATOM 747 C CA . GLU A 1 92 ? 22.826 4.740 -25.839 1.00 83.12 92 GLU A CA 1
ATOM 748 C C . GLU A 1 92 ? 24.345 4.538 -25.717 1.00 83.12 92 GLU A C 1
ATOM 750 O O . GLU A 1 92 ? 25.069 4.587 -26.714 1.00 83.12 92 GLU A O 1
ATOM 755 N N . LEU A 1 93 ? 24.829 4.214 -24.512 1.00 76.19 93 LEU A N 1
ATOM 756 C CA . LEU A 1 93 ? 26.229 3.856 -24.280 1.00 76.19 93 LEU A CA 1
ATOM 757 C C . LEU A 1 93 ? 26.646 2.640 -25.118 1.00 76.19 93 LEU A C 1
ATOM 759 O O . LEU A 1 93 ? 27.679 2.697 -25.783 1.00 76.19 93 LEU A O 1
ATOM 763 N N . SER A 1 94 ? 25.840 1.575 -25.141 1.00 71.88 94 SER A N 1
ATOM 764 C CA . SER A 1 94 ? 26.110 0.384 -25.958 1.00 71.88 94 SER A CA 1
ATOM 765 C C . SER A 1 94 ? 26.187 0.725 -27.447 1.00 71.88 94 SER A C 1
ATOM 767 O O . SER A 1 94 ? 27.169 0.383 -28.100 1.00 71.88 94 SER A O 1
ATOM 769 N N . ALA A 1 95 ? 25.212 1.476 -27.966 1.00 74.50 95 ALA A N 1
ATOM 770 C CA . ALA A 1 95 ? 25.192 1.899 -29.363 1.00 74.50 95 ALA A CA 1
ATOM 771 C C . ALA A 1 95 ? 26.423 2.750 -29.723 1.00 74.50 95 ALA A C 1
ATOM 773 O O . ALA A 1 95 ? 27.030 2.565 -30.777 1.00 74.50 95 ALA A O 1
ATOM 774 N N . SER A 1 96 ? 26.851 3.643 -28.824 1.00 71.81 96 SER A N 1
ATOM 775 C CA . SER A 1 96 ? 28.050 4.466 -29.028 1.00 71.81 96 SER A CA 1
ATOM 776 C C . SER A 1 96 ? 29.348 3.642 -29.065 1.00 71.81 96 SER A C 1
ATOM 778 O O . SER A 1 96 ? 30.269 3.962 -29.823 1.00 71.81 96 SER A O 1
ATOM 780 N N . LEU A 1 97 ? 29.423 2.560 -28.279 1.00 70.38 97 LEU A N 1
ATOM 781 C CA . LEU A 1 97 ? 30.563 1.643 -28.250 1.00 70.38 97 LEU A CA 1
ATOM 782 C C . LEU A 1 97 ? 30.628 0.778 -29.514 1.00 70.38 97 LEU A C 1
ATOM 784 O O . LEU A 1 97 ? 31.721 0.569 -30.045 1.00 70.38 97 LEU A O 1
ATOM 788 N N . ASP A 1 98 ? 29.482 0.327 -30.027 1.00 64.94 98 ASP A N 1
ATOM 789 C CA . ASP A 1 98 ? 29.403 -0.452 -31.270 1.00 64.94 98 ASP A CA 1
ATOM 790 C C . ASP A 1 98 ? 29.802 0.384 -32.498 1.00 64.94 98 ASP A C 1
ATOM 792 O O . ASP A 1 98 ? 30.538 -0.088 -33.373 1.00 64.94 98 ASP A O 1
ATOM 796 N N . ILE A 1 99 ? 29.419 1.667 -32.528 1.00 67.12 99 ILE A N 1
ATOM 797 C CA . ILE A 1 99 ? 29.873 2.614 -33.558 1.00 67.12 99 ILE A CA 1
ATOM 798 C C . ILE A 1 99 ? 31.396 2.792 -33.494 1.00 67.12 99 ILE A C 1
ATOM 800 O O . ILE A 1 99 ? 32.074 2.690 -34.511 1.00 67.12 99 ILE A O 1
ATOM 804 N N . ARG A 1 100 ? 31.984 2.989 -32.306 1.00 59.91 100 ARG A N 1
ATOM 805 C CA . ARG A 1 100 ? 33.450 3.123 -32.191 1.00 59.91 100 ARG A CA 1
ATOM 806 C C . ARG A 1 100 ? 34.197 1.859 -32.613 1.00 59.91 100 ARG A C 1
ATOM 808 O O . ARG A 1 100 ? 35.218 1.966 -33.288 1.00 59.91 100 ARG A O 1
ATOM 815 N N . LYS A 1 101 ? 33.701 0.672 -32.247 1.00 61.97 101 LYS A N 1
ATOM 816 C CA . LYS A 1 101 ? 34.305 -0.605 -32.664 1.00 61.97 101 LYS A CA 1
ATOM 817 C C . LYS A 1 101 ? 34.260 -0.800 -34.177 1.00 61.97 101 LYS A C 1
ATOM 819 O O . LYS A 1 101 ? 35.259 -1.226 -34.747 1.00 61.97 101 LYS A O 1
ATOM 824 N N . SER A 1 102 ? 33.138 -0.483 -34.820 1.00 61.75 102 SER A N 1
ATOM 825 C CA . SER A 1 102 ? 33.003 -0.611 -36.278 1.00 61.75 102 SER A CA 1
ATOM 826 C C . SER A 1 102 ? 33.891 0.380 -37.039 1.00 61.75 102 SER A C 1
ATOM 828 O O . SER A 1 102 ? 34.524 -0.013 -38.017 1.00 61.75 102 SER A O 1
ATOM 830 N N . THR A 1 103 ? 34.039 1.617 -36.554 1.00 63.94 103 THR A N 1
ATOM 831 C CA . THR A 1 103 ? 34.983 2.588 -37.134 1.00 63.94 103 THR A CA 1
ATOM 832 C C . THR A 1 103 ? 36.436 2.121 -37.003 1.00 63.94 103 THR A C 1
ATOM 834 O O . THR A 1 103 ? 37.159 2.104 -37.993 1.00 63.94 103 THR A O 1
ATOM 837 N N . MET A 1 104 ? 36.855 1.653 -35.821 1.00 61.00 104 MET A N 1
ATOM 838 C CA . MET A 1 104 ? 38.220 1.142 -35.622 1.00 61.00 104 MET A CA 1
ATOM 839 C C . MET A 1 104 ? 38.518 -0.124 -36.439 1.00 61.00 104 MET A C 1
ATOM 841 O O . MET A 1 104 ? 39.647 -0.310 -36.883 1.00 61.00 104 MET A O 1
ATOM 845 N N . ALA A 1 105 ? 37.525 -0.992 -36.648 1.00 62.06 105 ALA A N 1
ATOM 846 C CA . ALA A 1 105 ? 37.674 -2.174 -37.495 1.00 62.06 105 ALA A CA 1
ATOM 847 C C . ALA A 1 105 ? 37.843 -1.808 -38.982 1.00 62.06 105 ALA A C 1
ATOM 849 O O . ALA A 1 105 ? 38.638 -2.437 -39.674 1.00 62.06 105 ALA A O 1
ATOM 850 N N . ASN A 1 106 ? 37.146 -0.771 -39.457 1.00 59.22 106 ASN A N 1
ATOM 851 C CA . ASN A 1 106 ? 37.288 -0.275 -40.828 1.00 59.22 106 ASN A CA 1
ATOM 852 C C . ASN A 1 106 ? 38.631 0.432 -41.068 1.00 59.22 106 ASN A C 1
ATOM 854 O O . ASN A 1 106 ? 39.206 0.280 -42.144 1.00 59.22 106 ASN A O 1
ATOM 858 N N . ASP A 1 107 ? 39.154 1.155 -40.076 1.00 57.78 107 ASP A N 1
ATOM 859 C CA . ASP A 1 107 ? 40.464 1.812 -40.179 1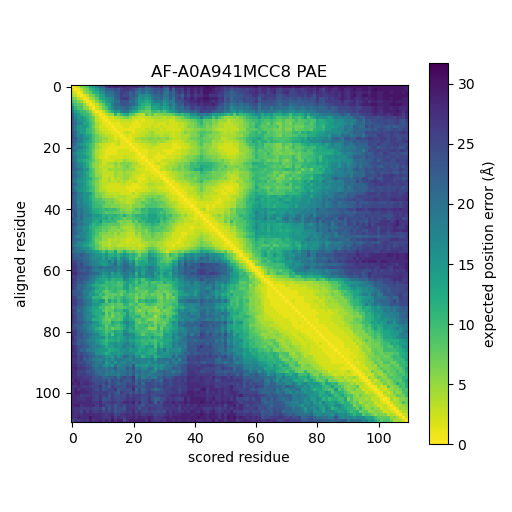.00 57.78 107 ASP A CA 1
ATOM 860 C C . ASP A 1 107 ? 41.639 0.817 -40.109 1.00 57.78 107 ASP A C 1
ATOM 862 O O . ASP A 1 107 ? 42.697 1.078 -40.672 1.00 57.78 107 ASP A O 1
ATOM 866 N N . ALA A 1 108 ? 41.464 -0.348 -39.471 1.00 59.44 108 ALA A N 1
ATOM 867 C CA . ALA A 1 108 ? 42.485 -1.400 -39.374 1.00 59.44 108 ALA A CA 1
ATOM 868 C C . ALA A 1 108 ? 42.568 -2.333 -40.605 1.00 59.44 108 ALA A C 1
ATOM 870 O O . ALA A 1 108 ? 43.414 -3.227 -40.647 1.00 59.44 108 ALA A O 1
ATOM 871 N N . HIS A 1 109 ? 41.673 -2.182 -41.584 1.00 53.75 109 HIS A N 1
ATOM 872 C CA . HIS A 1 109 ? 41.650 -2.953 -42.839 1.00 53.75 109 HIS A CA 1
ATOM 873 C C . HIS A 1 109 ? 42.048 -2.123 -44.068 1.00 53.75 109 HIS A C 1
ATOM 875 O O . HIS A 1 109 ? 41.869 -2.569 -45.203 1.00 53.75 109 HIS A O 1
ATOM 881 N N . ARG A 1 110 ? 42.598 -0.929 -43.841 1.00 47.97 110 ARG A N 1
ATOM 882 C CA . ARG A 1 110 ? 43.135 -0.032 -44.862 1.00 47.97 110 ARG A CA 1
ATOM 883 C C . ARG A 1 110 ? 44.654 0.018 -44.786 1.00 47.97 110 ARG A C 1
ATOM 885 O O . ARG A 1 110 ? 45.261 0.153 -45.869 1.00 47.97 110 ARG A O 1
#

Nearest PDB structures (foldseek):
  4zm6-assembly1_B  TM=5.582E-01  e=7.376E-01  Rhizomucor miehei CAU432
  4bhm-assembly1_F  TM=2.664E-01  e=1.858E-01  Pyricularia oryzae
  1vkc-assembly1_A  TM=3.932E-01  e=1.074E+00  Pyrococcus furiosus
  8g0l-assembly1_A  TM=3.587E-01  e=8.361E-01  Homo sapiens
  6tdh-assembly1_A-2  TM=4.741E-01  e=6.212E+00  Aspergillus fumigatus Af293

Solvent-accessible surface area (backbone atoms only — not comparable to full-atom values): 6564 Å² total; per-residue (Å²): 137,82,78,78,81,73,74,72,82,54,59,48,80,44,77,80,47,101,56,31,33,39,34,24,37,80,81,58,46,76,57,33,34,40,33,64,41,82,43,69,41,88,89,75,69,46,78,42,81,42,83,42,83,43,75,66,69,94,50,96,84,55,59,68,58,56,53,51,42,53,49,52,53,52,49,53,53,50,51,54,50,52,52,51,52,52,51,51,52,52,51,52,52,50,55,55,51,52,52,51,50,53,52,55,55,57,65,74,74,111